Protein AF-A0AAE0K6R7-F1 (afdb_monomer_lite)

Organism: NCBI:txid92902

Structure (mmCIF, N/CA/C/O backbone):
data_AF-A0AAE0K6R7-F1
#
_entry.id   AF-A0AAE0K6R7-F1
#
loop_
_atom_site.group_PDB
_atom_site.id
_atom_site.type_symbol
_atom_site.label_atom_id
_atom_site.label_alt_id
_atom_site.label_comp_id
_atom_site.label_asym_id
_atom_site.label_entity_id
_atom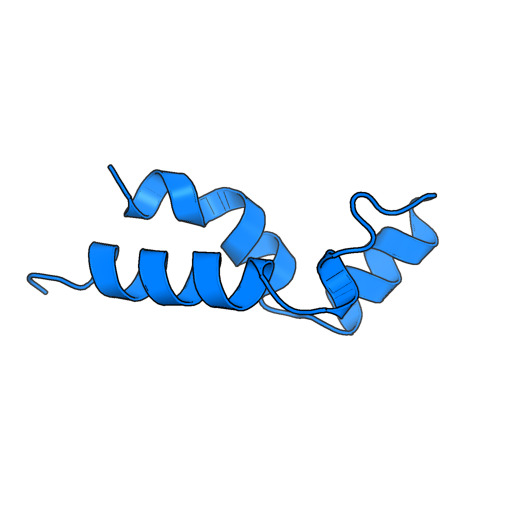_site.label_seq_id
_atom_site.pdbx_PDB_ins_code
_atom_site.Cartn_x
_atom_site.Cartn_y
_atom_site.Cartn_z
_atom_site.occupancy
_atom_site.B_iso_or_equiv
_atom_site.auth_seq_id
_atom_site.auth_comp_id
_atom_site.auth_asym_id
_atom_site.auth_atom_id
_atom_site.pdbx_PDB_model_num
ATOM 1 N N . PHE A 1 1 ? -8.009 8.866 23.099 1.00 73.38 1 PHE A N 1
ATOM 2 C CA . PHE A 1 1 ? -9.090 9.167 22.142 1.00 73.38 1 PHE A CA 1
ATOM 3 C C . PHE A 1 1 ? -9.803 7.869 21.782 1.00 73.38 1 PHE A C 1
ATOM 5 O O . PHE A 1 1 ? -9.201 7.053 21.091 1.00 73.38 1 PHE A O 1
ATOM 12 N N . PRO A 1 2 ? -11.017 7.609 22.296 1.00 83.00 2 PRO A N 1
ATOM 13 C CA . PRO A 1 2 ? -11.749 6.394 21.940 1.00 83.00 2 PRO A CA 1
ATOM 14 C C . PRO A 1 2 ? -12.005 6.365 20.423 1.00 83.00 2 PRO A C 1
ATOM 16 O O . PRO A 1 2 ? -12.462 7.355 19.860 1.00 83.00 2 PRO A O 1
ATOM 19 N N . GLY A 1 3 ? -11.649 5.259 19.761 1.00 90.62 3 GLY A N 1
ATOM 20 C CA . GLY A 1 3 ? -11.817 5.069 18.311 1.00 90.62 3 GLY A CA 1
ATOM 21 C C . GLY A 1 3 ? -10.656 5.533 17.420 1.00 90.62 3 GLY A C 1
ATOM 22 O O . GLY A 1 3 ? 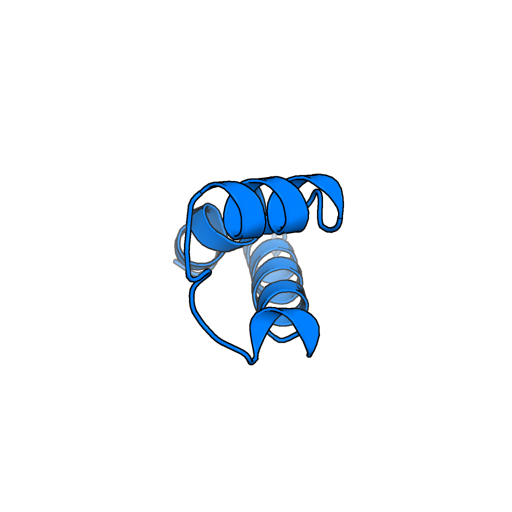-10.729 5.333 16.211 1.00 90.62 3 GLY A O 1
ATOM 23 N N . ALA A 1 4 ? -9.584 6.106 17.981 1.00 94.38 4 ALA A N 1
ATOM 24 C CA . ALA A 1 4 ? -8.427 6.540 17.190 1.00 94.38 4 ALA A CA 1
ATOM 25 C C . ALA A 1 4 ? -7.763 5.375 16.440 1.00 94.38 4 ALA A C 1
ATOM 27 O O . ALA A 1 4 ? -7.583 5.467 15.233 1.00 94.38 4 ALA A O 1
ATOM 28 N N . GLU A 1 5 ? -7.499 4.263 17.125 1.00 96.00 5 GLU A N 1
ATOM 29 C CA . GLU A 1 5 ? -6.906 3.049 16.538 1.00 96.00 5 GLU A CA 1
ATOM 30 C C . GLU A 1 5 ? -7.710 2.529 15.338 1.00 96.00 5 GLU A C 1
ATOM 32 O O . GLU A 1 5 ? -7.167 2.262 14.267 1.00 96.00 5 GLU A O 1
ATOM 37 N N . ARG A 1 6 ? -9.041 2.493 15.469 1.00 96.06 6 ARG A N 1
ATOM 38 C CA . ARG A 1 6 ? -9.928 2.087 14.376 1.00 96.06 6 ARG A CA 1
ATOM 39 C C . ARG A 1 6 ? -9.815 3.024 13.176 1.00 96.06 6 ARG A C 1
ATOM 41 O O . ARG A 1 6 ? -9.692 2.553 12.055 1.00 96.06 6 ARG A O 1
ATOM 48 N N . ASN A 1 7 ? -9.810 4.335 13.412 1.00 97.12 7 ASN A N 1
ATOM 49 C CA . ASN A 1 7 ? -9.661 5.312 12.337 1.00 97.12 7 ASN A CA 1
ATOM 50 C C . ASN A 1 7 ? -8.298 5.168 11.638 1.00 97.12 7 ASN A C 1
ATOM 52 O O . ASN A 1 7 ? -8.228 5.153 10.413 1.00 97.12 7 ASN A O 1
ATOM 56 N N . VAL A 1 8 ? -7.214 4.983 12.398 1.00 97.12 8 VAL A N 1
ATOM 57 C CA . VAL A 1 8 ? -5.886 4.757 11.808 1.00 97.12 8 VAL A CA 1
ATOM 58 C C . VAL A 1 8 ? -5.858 3.457 11.000 1.00 97.12 8 VAL A C 1
ATOM 60 O O . VAL A 1 8 ? -5.305 3.444 9.901 1.00 97.12 8 VAL A O 1
ATOM 63 N N . THR A 1 9 ? -6.501 2.392 11.482 1.00 97.94 9 THR A N 1
ATOM 64 C CA . THR A 1 9 ? -6.659 1.136 10.730 1.00 97.94 9 THR A CA 1
ATOM 65 C C . THR A 1 9 ? -7.378 1.364 9.406 1.00 97.94 9 THR A C 1
ATOM 67 O O . THR A 1 9 ? -6.858 0.970 8.362 1.00 97.94 9 THR A O 1
ATOM 70 N N . ASP A 1 10 ? -8.534 2.035 9.435 1.00 97.88 10 ASP A N 1
ATOM 71 C CA . ASP A 1 10 ? -9.343 2.311 8.246 1.00 97.88 10 ASP A CA 1
ATOM 72 C C . ASP A 1 10 ? -8.539 3.124 7.220 1.00 97.88 10 ASP A C 1
ATOM 74 O O . ASP A 1 10 ? -8.533 2.796 6.031 1.00 97.88 10 ASP A O 1
ATOM 78 N N . VAL A 1 11 ? -7.784 4.130 7.676 1.00 97.94 11 VAL A N 1
ATOM 79 C CA . VAL A 1 11 ? -6.880 4.920 6.828 1.00 97.94 11 VAL A CA 1
ATOM 80 C C . VAL A 1 11 ? -5.786 4.046 6.213 1.00 97.94 11 VAL A C 1
ATOM 82 O O . VAL A 1 11 ? -5.577 4.103 5.001 1.00 97.94 11 VAL A O 1
ATOM 85 N N . CYS A 1 12 ? -5.100 3.220 7.008 1.00 98.19 12 CYS A N 1
ATOM 86 C CA . CYS A 1 12 ? -4.002 2.389 6.512 1.00 98.19 12 CYS A CA 1
ATOM 87 C C . CYS A 1 12 ? -4.490 1.343 5.500 1.00 98.19 12 CYS A C 1
ATOM 89 O O . CYS A 1 12 ? -3.891 1.201 4.435 1.00 98.19 12 CYS A O 1
ATOM 91 N N . VAL A 1 13 ? -5.590 0.644 5.794 1.00 97.44 13 VAL A N 1
ATOM 92 C CA . VAL A 1 13 ? -6.163 -0.376 4.900 1.00 97.44 13 VAL A CA 1
ATOM 93 C C . VAL A 1 13 ? -6.688 0.260 3.614 1.00 97.44 13 VAL A C 1
ATOM 95 O O . VAL A 1 13 ? -6.435 -0.264 2.527 1.00 97.44 13 VAL A O 1
ATOM 98 N N . THR A 1 14 ? -7.357 1.413 3.712 1.00 97.81 14 THR A N 1
ATOM 99 C CA . THR A 1 14 ? -7.817 2.162 2.533 1.00 97.81 14 THR A CA 1
ATOM 100 C C . THR A 1 14 ? -6.636 2.560 1.657 1.00 97.81 14 THR A C 1
ATOM 102 O O . THR A 1 14 ? -6.663 2.329 0.451 1.00 97.81 14 THR A O 1
ATOM 105 N N . TYR A 1 15 ? -5.572 3.097 2.260 1.00 97.56 15 TYR A N 1
ATOM 106 C CA . TYR A 1 15 ? -4.376 3.513 1.534 1.00 97.56 15 TYR A CA 1
ATOM 107 C C . TYR A 1 15 ? -3.699 2.338 0.823 1.00 97.56 15 TYR A C 1
ATOM 109 O O . TYR A 1 15 ? -3.386 2.428 -0.360 1.00 97.56 15 TYR A O 1
ATOM 117 N N . LEU A 1 16 ? -3.522 1.207 1.515 1.00 96.19 16 LEU A N 1
ATOM 118 C CA . LEU A 1 16 ? -2.928 -0.008 0.943 1.00 96.19 16 LEU A CA 1
ATOM 119 C C . LEU A 1 16 ? -3.777 -0.637 -0.172 1.00 96.19 16 LEU A C 1
ATOM 121 O O . LEU A 1 16 ? -3.250 -1.423 -0.955 1.00 96.19 16 LEU A O 1
ATOM 125 N N . SER A 1 17 ? -5.057 -0.272 -0.274 1.00 96.38 17 SER A N 1
ATOM 126 C CA . SER A 1 17 ? -5.977 -0.765 -1.304 1.00 96.38 17 SER A CA 1
ATOM 127 C C . SER A 1 17 ? -5.966 0.065 -2.597 1.00 96.38 17 SER A C 1
ATOM 129 O O . SER A 1 17 ? -6.763 -0.205 -3.491 1.00 96.38 17 SER A O 1
ATOM 131 N N . PHE A 1 18 ? -5.103 1.080 -2.725 1.00 95.81 18 PHE A N 1
ATOM 132 C CA . PHE A 1 18 ? -5.018 1.887 -3.947 1.00 95.81 18 PHE A CA 1
ATOM 133 C C . PHE A 1 18 ? -4.424 1.107 -5.134 1.00 95.81 18 PHE A C 1
ATOM 135 O O . PHE A 1 18 ? -3.510 0.293 -4.975 1.00 95.81 18 PHE A O 1
ATOM 142 N N . ASP A 1 19 ? -4.870 1.443 -6.349 1.00 95.38 19 ASP A N 1
ATOM 143 C CA . ASP A 1 19 ? -4.452 0.809 -7.612 1.00 95.38 19 ASP A CA 1
ATOM 144 C C . ASP A 1 19 ? -2.928 0.672 -7.813 1.00 95.38 19 ASP A C 1
ATOM 146 O O . ASP A 1 19 ? -2.488 -0.383 -8.280 1.00 95.38 19 ASP A O 1
ATOM 150 N N . PRO A 1 20 ? -2.072 1.649 -7.434 1.00 90.94 20 PRO A N 1
ATOM 151 C CA . PRO A 1 20 ? -0.621 1.503 -7.574 1.00 90.94 20 PRO A CA 1
ATOM 152 C C . PRO A 1 20 ? -0.045 0.306 -6.801 1.00 90.94 20 PRO A C 1
ATOM 154 O O . PRO A 1 20 ? 1.003 -0.232 -7.175 1.00 90.94 20 PRO A O 1
ATOM 157 N N . PHE A 1 21 ? -0.721 -0.131 -5.736 1.00 93.06 21 PHE A N 1
ATOM 158 C CA . PHE A 1 21 ? -0.306 -1.250 -4.891 1.00 93.06 21 PHE 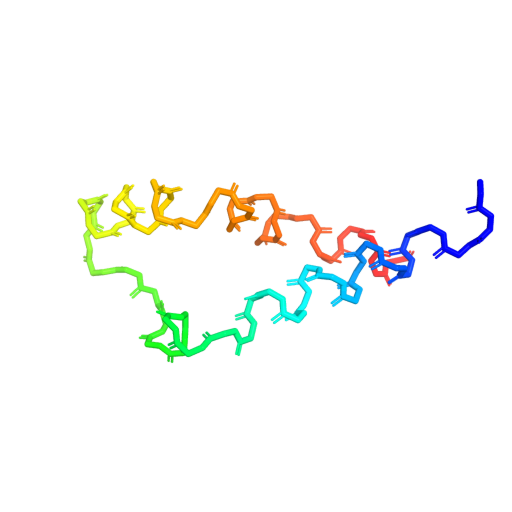A CA 1
ATOM 159 C C . PHE A 1 21 ? -0.985 -2.569 -5.275 1.00 93.06 21 PHE A C 1
ATOM 161 O O . PHE A 1 21 ? -0.489 -3.631 -4.901 1.00 93.06 21 PHE A O 1
ATOM 168 N N . ALA A 1 22 ? -2.042 -2.528 -6.097 1.00 91.31 22 ALA A N 1
ATOM 169 C CA . ALA A 1 22 ? -2.732 -3.717 -6.606 1.00 91.31 22 ALA A CA 1
ATOM 170 C C . ALA A 1 22 ? -1.823 -4.619 -7.463 1.00 91.31 22 ALA A C 1
ATOM 172 O O . ALA A 1 22 ? -2.070 -5.814 -7.602 1.00 91.31 22 ALA A O 1
ATOM 173 N N . THR A 1 23 ? -0.727 -4.063 -7.991 1.00 86.50 23 THR A N 1
ATOM 174 C CA . THR A 1 23 ? 0.328 -4.811 -8.698 1.00 86.50 23 THR A CA 1
ATOM 175 C C . THR A 1 23 ? 1.128 -5.761 -7.797 1.00 86.50 23 THR A C 1
ATOM 177 O O . THR A 1 23 ? 1.914 -6.561 -8.303 1.00 86.50 23 THR A O 1
ATOM 180 N N . GLY A 1 24 ? 0.925 -5.701 -6.476 1.00 87.25 24 GLY A N 1
ATOM 181 C CA . GLY A 1 24 ? 1.610 -6.534 -5.499 1.00 87.25 24 GLY A CA 1
ATOM 182 C C . GLY A 1 24 ? 2.982 -5.985 -5.108 1.00 87.25 24 GLY A C 1
ATOM 183 O O . GLY A 1 24 ? 3.190 -4.768 -4.995 1.00 87.25 24 GLY A O 1
ATOM 184 N N . THR A 1 25 ? 3.918 -6.895 -4.843 1.00 88.94 25 THR A N 1
ATOM 185 C CA . THR A 1 25 ? 5.276 -6.571 -4.395 1.00 88.94 25 THR A CA 1
ATOM 186 C C . THR A 1 25 ? 6.098 -5.899 -5.495 1.00 88.94 25 THR A C 1
ATOM 188 O O . THR A 1 25 ? 5.951 -6.184 -6.684 1.00 88.94 25 THR A O 1
ATOM 191 N N . CYS A 1 26 ? 6.993 -4.993 -5.098 1.00 93.44 26 CYS A N 1
ATOM 192 C CA . CYS A 1 26 ? 7.964 -4.400 -6.016 1.00 93.44 26 CYS A CA 1
ATOM 193 C C . CYS A 1 26 ? 8.938 -5.470 -6.534 1.00 93.44 26 CYS A C 1
ATOM 195 O O . CYS A 1 26 ? 9.289 -6.396 -5.803 1.00 93.44 26 CYS A O 1
ATOM 197 N N . ARG A 1 27 ? 9.389 -5.342 -7.790 1.00 92.88 27 ARG A N 1
ATOM 198 C CA . ARG A 1 27 ? 10.265 -6.345 -8.426 1.00 92.88 27 ARG A CA 1
ATOM 199 C C . ARG A 1 27 ? 11.717 -6.233 -7.979 1.00 92.88 27 ARG A C 1
ATOM 201 O O . ARG A 1 27 ? 12.451 -7.214 -8.035 1.00 92.88 27 ARG A O 1
ATOM 208 N N . ASN A 1 28 ? 12.135 -5.037 -7.585 1.00 95.75 28 ASN A N 1
ATOM 209 C CA . ASN A 1 28 ? 13.479 -4.738 -7.120 1.00 95.75 28 ASN A CA 1
ATOM 210 C C . ASN A 1 28 ? 13.455 -3.560 -6.127 1.00 95.75 28 ASN A C 1
ATOM 212 O O . ASN A 1 28 ? 12.426 -2.907 -5.916 1.00 95.75 28 ASN A O 1
ATOM 216 N N . ASP A 1 29 ? 14.613 -3.282 -5.536 1.00 96.56 29 ASP A N 1
ATOM 217 C CA . ASP A 1 29 ? 14.789 -2.211 -4.556 1.00 96.56 29 ASP A CA 1
ATOM 218 C C . ASP A 1 29 ? 14.526 -0.814 -5.126 1.00 96.56 29 ASP A C 1
ATOM 220 O O . ASP A 1 29 ? 14.094 0.079 -4.397 1.00 96.56 29 ASP A O 1
ATOM 224 N N . GLU A 1 30 ? 14.793 -0.587 -6.411 1.00 97.25 30 GLU A N 1
ATOM 225 C CA . GLU A 1 30 ? 14.565 0.710 -7.044 1.00 97.25 30 GLU A CA 1
ATOM 226 C C . GLU A 1 30 ? 13.068 1.004 -7.173 1.00 97.25 30 GLU A C 1
ATOM 228 O O . GLU 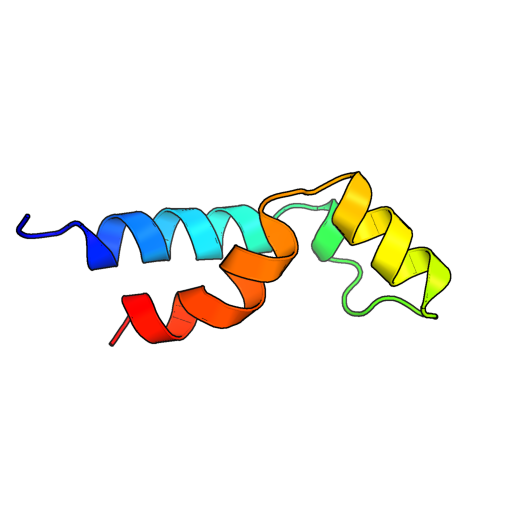A 1 30 ? 12.628 2.082 -6.766 1.00 97.25 30 GLU A O 1
ATOM 233 N N . ASP A 1 31 ? 12.281 0.021 -7.617 1.00 94.94 31 ASP A N 1
ATOM 234 C CA . ASP A 1 31 ? 10.818 0.077 -7.662 1.00 94.94 31 ASP A CA 1
ATOM 235 C C . ASP A 1 31 ? 10.238 0.309 -6.261 1.00 94.94 31 ASP A C 1
ATOM 237 O O . ASP A 1 31 ? 9.294 1.082 -6.080 1.00 94.94 31 ASP A O 1
ATOM 241 N N . PHE A 1 32 ? 10.812 -0.336 -5.241 1.00 94.19 32 PHE A N 1
ATOM 242 C CA . PHE A 1 32 ? 10.410 -0.129 -3.852 1.00 94.19 32 PHE A CA 1
ATOM 243 C C . PHE A 1 32 ? 10.718 1.293 -3.375 1.00 94.19 32 PHE A C 1
ATOM 245 O O . PHE A 1 32 ? 9.830 1.984 -2.878 1.00 94.19 32 PHE A O 1
ATOM 252 N N . ARG A 1 33 ? 11.938 1.792 -3.602 1.00 96.38 33 ARG A N 1
ATOM 253 C CA . ARG A 1 33 ? 12.317 3.172 -3.255 1.00 96.38 33 ARG A CA 1
ATOM 254 C C . ARG A 1 33 ? 11.486 4.202 -4.016 1.00 96.38 33 ARG A C 1
ATOM 256 O O . ARG A 1 33 ? 11.146 5.237 -3.448 1.00 96.38 33 ARG A O 1
ATOM 263 N N . ALA A 1 34 ? 11.154 3.946 -5.280 1.00 95.56 34 ALA A N 1
ATOM 264 C CA . ALA A 1 34 ? 10.257 4.793 -6.058 1.00 95.56 34 ALA A CA 1
ATOM 265 C C . ALA A 1 34 ? 8.856 4.816 -5.439 1.00 95.56 34 ALA A C 1
ATOM 267 O O . ALA A 1 34 ? 8.313 5.897 -5.216 1.00 95.56 34 ALA A O 1
ATOM 268 N N . ARG A 1 35 ? 8.317 3.648 -5.060 1.00 95.06 35 ARG A N 1
ATOM 269 C CA . ARG A 1 35 ? 7.032 3.549 -4.358 1.00 95.06 35 ARG A CA 1
ATOM 270 C C . ARG A 1 35 ? 7.040 4.350 -3.057 1.00 95.06 35 ARG A C 1
ATOM 272 O O . ARG A 1 35 ? 6.114 5.129 -2.863 1.00 95.06 35 ARG A O 1
ATOM 279 N N . LEU A 1 36 ? 8.087 4.233 -2.236 1.00 95.50 36 LEU A N 1
ATOM 280 C CA . LEU A 1 36 ? 8.234 4.996 -0.989 1.00 95.50 36 LEU A CA 1
ATOM 281 C C . LEU A 1 36 ? 8.278 6.512 -1.216 1.00 95.50 36 LEU A C 1
ATOM 283 O O . LEU A 1 36 ? 7.642 7.262 -0.480 1.00 95.50 36 LEU A O 1
ATOM 287 N N . ARG A 1 37 ? 8.996 6.977 -2.248 1.00 96.81 37 ARG A N 1
ATOM 288 C CA . ARG A 1 37 ? 9.053 8.411 -2.582 1.00 96.81 37 ARG A CA 1
ATOM 289 C C . ARG A 1 37 ? 7.711 8.948 -3.072 1.00 96.81 37 ARG A C 1
ATOM 291 O O . ARG A 1 37 ? 7.341 10.062 -2.719 1.00 96.81 37 ARG A O 1
ATOM 298 N N . SER A 1 38 ? 7.000 8.178 -3.893 1.00 96.38 38 SER A N 1
ATOM 299 C CA . SER A 1 38 ? 5.710 8.586 -4.461 1.00 96.38 38 SER A CA 1
ATOM 300 C C . SER A 1 38 ? 4.544 8.437 -3.482 1.00 96.38 38 SER A C 1
ATOM 302 O O . SER A 1 38 ? 3.529 9.107 -3.647 1.00 96.38 38 SER A O 1
ATOM 304 N N . HIS A 1 39 ? 4.682 7.585 -2.464 1.00 96.50 39 HIS A N 1
ATOM 305 C CA . HIS A 1 39 ? 3.620 7.243 -1.520 1.00 96.50 39 HIS A CA 1
ATOM 306 C C . HIS A 1 39 ? 4.143 7.310 -0.074 1.00 96.50 39 HIS A C 1
ATOM 308 O O . HIS A 1 39 ? 4.444 6.274 0.519 1.00 96.50 39 HIS A O 1
ATOM 314 N N . PRO A 1 40 ? 4.248 8.514 0.522 1.00 95.81 40 PRO A N 1
ATOM 315 C CA . PRO A 1 40 ? 4.897 8.708 1.824 1.00 95.81 40 PRO A CA 1
ATOM 316 C C . PRO A 1 40 ? 4.267 7.933 2.989 1.00 95.81 40 PRO A C 1
ATOM 318 O O . PRO A 1 40 ? 4.949 7.635 3.964 1.00 95.81 40 PRO A O 1
ATOM 321 N N . LEU A 1 41 ? 2.974 7.596 2.899 1.00 96.94 41 LEU A N 1
ATOM 322 C CA . LEU A 1 41 ? 2.278 6.824 3.934 1.00 96.94 41 LEU A CA 1
ATOM 323 C C . LEU A 1 41 ? 2.462 5.309 3.762 1.00 96.94 41 LEU A C 1
ATOM 325 O O . LEU A 1 41 ? 2.102 4.555 4.657 1.00 96.94 41 LEU A O 1
ATOM 329 N N . TYR A 1 42 ? 3.017 4.844 2.640 1.00 96.62 42 TYR A N 1
ATOM 330 C CA . TYR A 1 42 ? 3.054 3.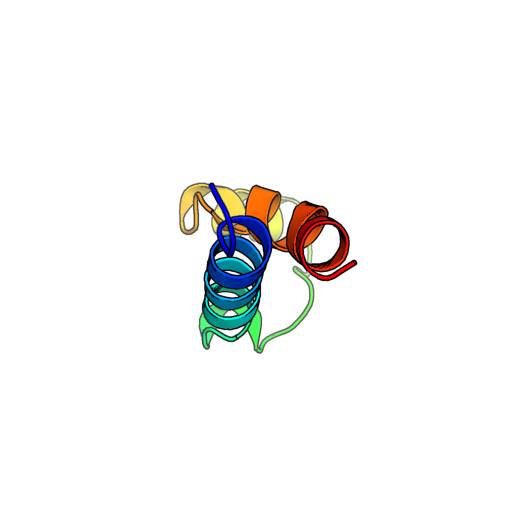420 2.303 1.00 96.62 42 TYR A CA 1
ATOM 331 C C . TYR A 1 42 ? 3.783 2.585 3.357 1.00 96.62 42 TYR A C 1
ATOM 333 O O . TYR A 1 42 ? 3.243 1.579 3.810 1.00 96.62 42 TYR A O 1
ATOM 341 N N . ASP A 1 43 ? 4.974 3.024 3.776 1.00 96.19 43 ASP A N 1
ATOM 342 C CA . ASP A 1 43 ? 5.779 2.311 4.773 1.00 96.19 43 ASP A CA 1
ATOM 343 C C . ASP A 1 43 ? 5.056 2.210 6.118 1.00 96.19 43 ASP A C 1
ATOM 345 O O . ASP A 1 43 ? 4.930 1.129 6.691 1.00 96.19 43 ASP A O 1
ATOM 349 N N . TYR A 1 44 ? 4.498 3.331 6.577 1.00 98.00 44 TYR A N 1
ATOM 350 C CA . TYR A 1 44 ? 3.745 3.373 7.820 1.00 98.00 44 TYR A CA 1
ATOM 351 C C . TYR A 1 44 ? 2.497 2.485 7.748 1.00 98.00 44 TYR A C 1
ATOM 353 O O . TYR A 1 44 ? 2.284 1.625 8.602 1.00 98.00 44 TYR A O 1
ATOM 361 N N . ALA A 1 45 ? 1.690 2.651 6.699 1.00 97.44 45 ALA A N 1
ATOM 362 C CA . ALA A 1 45 ? 0.468 1.886 6.528 1.00 97.44 45 ALA A CA 1
ATOM 363 C C . ALA A 1 45 ? 0.764 0.385 6.504 1.00 97.44 45 ALA A C 1
ATOM 365 O O . ALA A 1 45 ? 0.115 -0.347 7.241 1.00 97.44 45 ALA A O 1
ATOM 366 N N . ALA A 1 46 ? 1.768 -0.059 5.736 1.00 95.44 46 ALA A N 1
ATOM 367 C CA . ALA A 1 46 ? 2.139 -1.467 5.586 1.00 95.44 46 ALA A CA 1
ATOM 368 C C . ALA A 1 46 ? 2.589 -2.128 6.900 1.00 95.44 46 ALA A C 1
ATOM 370 O O . ALA A 1 46 ? 2.271 -3.296 7.128 1.00 95.44 46 ALA A O 1
ATOM 371 N N . HIS A 1 47 ? 3.286 -1.392 7.768 1.00 96.12 47 HIS A N 1
ATOM 372 C CA . HIS A 1 47 ? 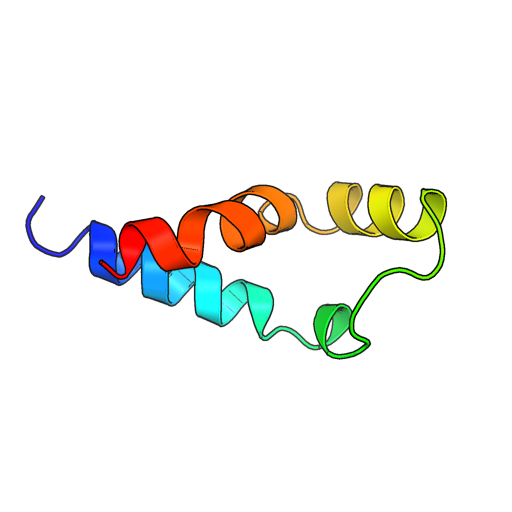3.798 -1.925 9.033 1.00 96.12 47 HIS A CA 1
ATOM 373 C C . HIS A 1 47 ? 2.807 -1.822 10.198 1.00 96.12 47 HIS A C 1
ATOM 375 O O . HIS A 1 47 ? 2.841 -2.661 11.099 1.00 96.12 47 HIS A O 1
ATOM 381 N N . HIS A 1 48 ? 1.926 -0.818 10.203 1.00 96.94 48 HIS A N 1
ATOM 382 C CA . HIS A 1 48 ? 1.139 -0.478 11.391 1.00 96.94 48 HIS A CA 1
ATOM 383 C C . HIS A 1 48 ? -0.354 -0.811 11.295 1.00 96.94 48 HIS A C 1
ATOM 385 O O . HIS A 1 48 ? -0.998 -0.908 12.340 1.00 96.94 48 HIS A O 1
ATOM 391 N N . TRP A 1 49 ? -0.917 -1.065 10.105 1.00 96.38 49 TRP A N 1
ATOM 392 C CA . TRP A 1 49 ? -2.359 -1.341 9.957 1.00 96.38 49 TRP A CA 1
ATOM 393 C C . TRP A 1 49 ? -2.861 -2.449 10.900 1.00 96.38 49 TRP A C 1
ATOM 395 O O . TRP A 1 49 ? -3.874 -2.282 11.572 1.00 96.38 49 TRP A O 1
ATOM 405 N N . GLY A 1 50 ? -2.125 -3.560 11.009 1.00 94.44 50 GLY A N 1
ATOM 406 C CA . GLY A 1 50 ? -2.505 -4.697 11.853 1.00 94.44 50 GLY A CA 1
ATOM 407 C C . GLY A 1 50 ? -2.263 -4.465 13.346 1.00 94.44 50 GLY A C 1
ATOM 408 O O . GLY A 1 50 ? -2.886 -5.123 14.175 1.00 94.44 50 GLY A O 1
ATOM 409 N N . HIS A 1 51 ? -1.376 -3.530 13.699 1.00 95.56 51 HIS A N 1
ATOM 410 C CA . HIS A 1 51 ? -1.188 -3.103 15.084 1.00 95.56 51 HIS A CA 1
ATOM 411 C C . HIS A 1 51 ? -2.404 -2.312 15.572 1.00 95.56 51 HIS A C 1
ATOM 413 O O . HIS A 1 51 ? -2.913 -2.599 16.649 1.00 95.56 51 HIS A O 1
ATOM 419 N N . HIS A 1 52 ? -2.894 -1.389 14.744 1.00 93.69 52 HIS A N 1
ATOM 420 C CA . HIS A 1 52 ? -4.062 -0.563 15.045 1.00 93.69 52 HIS A CA 1
ATOM 421 C C . HIS A 1 52 ? -5.389 -1.349 15.020 1.00 93.69 52 HIS A C 1
ATOM 423 O O . HIS A 1 52 ? -6.372 -0.927 15.627 1.00 93.69 52 HIS A O 1
ATOM 429 N N . ALA A 1 53 ? -5.424 -2.497 14.335 1.00 91.62 53 ALA A N 1
ATOM 430 C CA . ALA A 1 53 ? -6.613 -3.345 14.213 1.00 91.62 53 ALA A CA 1
ATOM 431 C C . ALA A 1 53 ? -6.852 -4.289 15.411 1.00 91.62 53 ALA A C 1
ATOM 433 O O . ALA A 1 53 ? -7.861 -5.000 15.423 1.00 91.62 53 ALA A O 1
ATOM 434 N N . ARG A 1 54 ? -5.905 -4.366 16.354 1.00 82.25 54 ARG A N 1
ATOM 435 C CA . ARG A 1 54 ? -5.903 -5.315 17.478 1.00 82.25 54 ARG A CA 1
ATOM 436 C C . ARG A 1 54 ? -6.607 -4.803 18.728 1.00 82.25 54 ARG A C 1
ATOM 438 O O . ARG A 1 54 ? -6.608 -3.578 18.967 1.00 82.25 54 ARG A O 1
#

Secondary structure (DSSP, 8-state):
-TTHHHHHHHHHHHHHTSHHHHT-S-SSHHHHHHHHHH-TTHHHHHHHHHHHT-

pLDDT: mean 94.35, std 4.54, range [73.38, 98.19]

Sequence (54 aa):
FPGAERNVTDVCVTYLSFDPFATGTCRNDEDFRARLRSHPLYDYAAHHWGHHAR

Foldseek 3Di:
DPCPLVVLLVVLVVLCPDPVCVVPDDPDPVSVVVCCVVRVCNVVSVPCNVVSVD

Radius of gyration: 12.25 Å; chains: 1; bounding box: 27×16×31 Å